Protein AF-A0A2M7UWY7-F1 (afdb_monomer_lite)

Organism: NCBI:txid1974680

Radius of gyration: 18.14 Å; chains: 1; bounding box: 38×46×54 Å

Sequence (153 aa):
METKGEKEMEPKACEKCGRVLMDGQGVAFCPHCGGLLVAMELCLDPYIRDFVKSLWKWGIRTKMSCEGHLNHGAPYPWVDVPRGQAVRLAQLVARQNRPMLTREIENHNTWVIRPEGSWLRLIPEDRNRPLAKLQEDAVEFGKFLLELPDNWL

Secondary structure (DSSP, 8-state):
-------PPPPPBPTTT-PBPEESSS-EE-TTT----STTGGGS-HHHHHHHHHHHHTT---SEEES--GGGS-SS-EEEEEGGGHHHHHHHHHHHTSPPSSTT------EEEEEETTEEEEEES-TTS-HHHHHHHHHHHHHHHHHS-TT--

Foldseek 3Di:
DDDDDDPDDDFDADPVPRHTFDDDPNAGDDPPPRPRPDPVLVPDDPLQNLLQVLCVLLVWDWDDWDLQPVVVPGNHTKTWTAPVCVVVVCVLLCVLCPPPPPPPDDPQLRWDWDDDPRTIMIGGPPRVDHSVVRSVSSNVSSVVSVPPDSPPD

Structure (mmCIF, N/CA/C/O backbone):
data_AF-A0A2M7UWY7-F1
#
_entry.id   AF-A0A2M7UWY7-F1
#
loop_
_atom_site.group_PDB
_atom_site.id
_atom_site.type_symbol
_atom_site.label_atom_id
_atom_site.label_alt_id
_atom_site.label_comp_id
_atom_site.label_asym_id
_atom_site.label_entity_id
_atom_site.label_seq_id
_atom_site.pdbx_PDB_ins_code
_atom_site.Cartn_x
_atom_site.Cartn_y
_atom_site.Cartn_z
_atom_site.occupancy
_atom_site.B_iso_or_equiv
_atom_site.auth_seq_id
_atom_site.auth_comp_id
_atom_site.auth_asym_id
_atom_site.auth_atom_id
_atom_site.pdbx_PDB_model_num
ATOM 1 N N . MET A 1 1 ? 25.597 -29.685 25.462 1.00 40.03 1 MET A N 1
ATOM 2 C CA . MET A 1 1 ? 24.254 -29.090 25.305 1.00 40.03 1 MET A CA 1
ATOM 3 C C . MET A 1 1 ? 24.207 -27.882 26.219 1.00 40.03 1 MET A C 1
ATOM 5 O O . MET A 1 1 ? 24.033 -28.054 27.414 1.00 40.03 1 MET A O 1
ATOM 9 N N . GLU A 1 2 ? 24.470 -26.692 25.686 1.00 36.41 2 GLU A N 1
ATOM 10 C CA . GLU A 1 2 ? 24.363 -25.436 26.436 1.00 36.41 2 GLU A CA 1
ATOM 11 C C . GLU A 1 2 ? 23.110 -24.708 25.951 1.00 36.41 2 GLU A C 1
ATOM 13 O O . GLU A 1 2 ? 23.014 -24.308 24.789 1.00 36.41 2 GLU A O 1
ATOM 18 N N . THR A 1 3 ? 22.121 -24.587 26.830 1.00 42.50 3 THR A N 1
ATOM 19 C CA . THR A 1 3 ? 20.944 -23.744 26.631 1.00 42.50 3 THR A CA 1
ATOM 20 C C . THR A 1 3 ? 21.379 -22.288 26.753 1.00 42.50 3 THR A C 1
ATOM 22 O O . THR A 1 3 ? 21.706 -21.823 27.846 1.00 42.50 3 THR A O 1
ATOM 25 N N . LYS A 1 4 ? 21.420 -21.565 25.629 1.00 42.25 4 LYS A N 1
ATOM 26 C CA . LYS A 1 4 ? 21.590 -20.107 25.631 1.00 42.25 4 LYS A CA 1
ATOM 27 C C . LYS A 1 4 ? 20.404 -19.486 26.367 1.00 42.25 4 LYS A C 1
ATOM 29 O O . LYS A 1 4 ? 19.270 -19.646 25.930 1.00 42.25 4 LYS A O 1
ATOM 34 N N . GLY A 1 5 ? 20.694 -18.816 27.480 1.00 39.34 5 GLY A N 1
ATOM 35 C CA . GLY A 1 5 ? 19.712 -18.096 28.280 1.00 39.34 5 GLY A CA 1
ATOM 36 C C . GLY A 1 5 ? 18.997 -17.027 27.461 1.00 39.34 5 GLY A C 1
ATOM 37 O O . GLY A 1 5 ? 19.630 -16.214 26.781 1.00 39.34 5 GLY A O 1
ATOM 38 N N . GLU A 1 6 ? 17.673 -17.048 27.531 1.00 39.06 6 GLU A N 1
ATOM 39 C CA . GLU A 1 6 ? 16.810 -15.976 27.058 1.00 39.06 6 GLU A CA 1
ATOM 40 C C . GLU A 1 6 ? 17.066 -14.761 27.957 1.00 39.06 6 GLU A C 1
ATOM 42 O O . GLU A 1 6 ? 16.827 -14.798 29.162 1.00 39.06 6 GLU A O 1
ATOM 47 N N . LYS A 1 7 ? 17.637 -13.690 27.396 1.00 43.50 7 LYS A N 1
ATOM 48 C CA . LYS A 1 7 ? 17.714 -12.409 28.102 1.00 43.50 7 LYS A CA 1
ATOM 49 C C . LYS A 1 7 ? 16.296 -11.861 28.215 1.00 43.50 7 LYS A C 1
ATOM 51 O O . LYS A 1 7 ? 15.726 -11.452 27.205 1.00 43.50 7 LYS A O 1
ATOM 56 N N . GLU A 1 8 ? 15.757 -11.842 29.429 1.00 43.16 8 GLU A N 1
ATOM 57 C CA . GLU A 1 8 ? 14.566 -11.060 29.754 1.00 43.16 8 GLU A CA 1
ATOM 58 C C . GLU A 1 8 ? 14.825 -9.592 29.384 1.00 43.16 8 GLU A C 1
ATOM 60 O O . GLU A 1 8 ? 15.844 -9.001 29.749 1.00 43.16 8 GLU A O 1
ATOM 65 N N . MET A 1 9 ? 13.939 -9.031 28.564 1.00 45.94 9 MET A N 1
ATOM 66 C CA . MET A 1 9 ? 14.033 -7.660 28.073 1.00 45.94 9 MET A 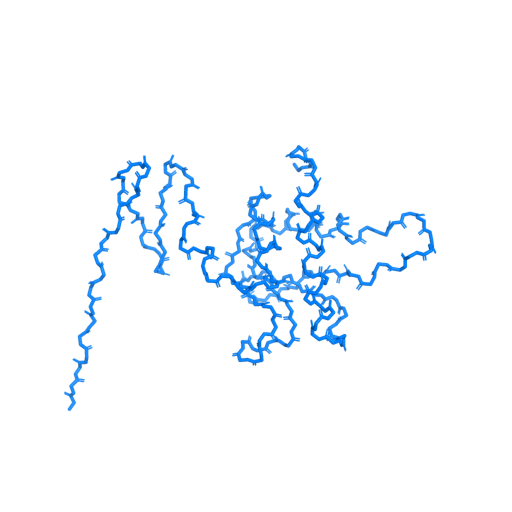CA 1
ATOM 67 C C . MET A 1 9 ? 13.320 -6.748 29.077 1.00 45.94 9 MET A C 1
ATOM 69 O O . MET A 1 9 ? 12.150 -6.970 29.379 1.00 45.94 9 MET A O 1
ATOM 73 N N . GLU A 1 10 ? 14.016 -5.748 29.620 1.00 51.62 10 GLU A N 1
ATOM 74 C CA . GLU A 1 10 ? 13.426 -4.823 30.595 1.00 51.62 10 GLU A CA 1
ATOM 75 C C . GLU A 1 10 ? 12.293 -3.979 29.973 1.00 51.62 10 GLU A C 1
ATOM 77 O O . GLU A 1 10 ? 12.443 -3.475 28.850 1.00 51.62 10 GLU A O 1
ATOM 82 N N . PRO A 1 11 ? 11.170 -3.772 30.690 1.00 54.75 11 PRO A N 1
ATOM 83 C CA . PRO A 1 11 ? 10.027 -3.032 30.171 1.00 54.75 11 PRO A CA 1
ATOM 84 C C . PRO A 1 11 ? 10.367 -1.548 29.982 1.00 54.75 11 PRO A C 1
ATOM 86 O O . PRO A 1 11 ? 10.782 -0.854 30.911 1.00 54.75 11 PRO A O 1
ATOM 89 N 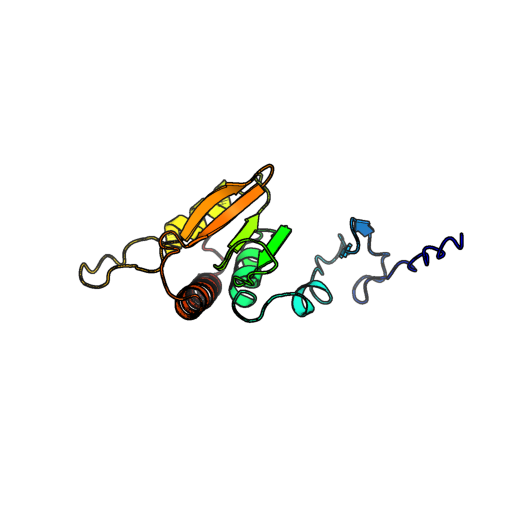N . LYS A 1 12 ? 10.150 -1.030 28.768 1.00 60.62 12 LYS A N 1
ATOM 90 C CA . LYS A 1 12 ? 10.393 0.383 28.435 1.00 60.62 12 LYS A CA 1
ATOM 91 C C . LYS A 1 12 ? 9.197 1.259 28.816 1.00 60.62 12 LYS A C 1
ATOM 93 O O . LYS A 1 12 ? 8.044 0.900 28.580 1.00 60.62 12 LYS A O 1
ATOM 98 N N . ALA A 1 13 ? 9.465 2.439 29.371 1.00 58.75 13 ALA A N 1
ATOM 99 C CA . ALA A 1 13 ? 8.451 3.458 29.639 1.00 58.75 13 ALA A CA 1
ATOM 100 C C . ALA A 1 13 ? 8.329 4.439 28.464 1.00 58.75 13 ALA A C 1
ATOM 102 O O . ALA A 1 13 ? 9.292 4.719 27.754 1.00 58.75 13 ALA A O 1
ATOM 103 N N . CYS A 1 14 ? 7.135 4.982 28.251 1.00 51.81 14 CYS A N 1
ATOM 104 C CA . CYS A 1 14 ? 6.916 6.030 27.266 1.00 51.81 14 CYS A CA 1
ATOM 105 C C . CYS A 1 14 ? 7.531 7.355 27.727 1.00 51.81 14 CYS A C 1
ATOM 107 O O . CYS A 1 14 ? 7.130 7.888 28.758 1.00 51.81 14 CYS A O 1
ATOM 109 N N . GLU A 1 15 ? 8.398 7.953 26.914 1.00 56.56 15 GLU A N 1
ATOM 110 C CA . GLU A 1 15 ? 9.053 9.235 27.223 1.00 56.56 15 GLU A CA 1
ATOM 111 C C . GLU A 1 15 ? 8.070 10.409 27.372 1.00 56.56 15 GLU A C 1
ATOM 113 O O . GLU A 1 15 ? 8.341 11.366 28.089 1.00 56.56 15 GLU A O 1
ATOM 118 N N . LYS A 1 16 ? 6.897 10.330 26.729 1.00 52.25 16 LYS A N 1
ATOM 119 C CA . LYS A 1 16 ? 5.871 11.385 26.776 1.00 52.25 16 LYS A CA 1
ATOM 120 C C . LYS A 1 16 ? 4.919 11.251 27.963 1.00 52.25 16 LYS A C 1
ATOM 122 O O . LYS A 1 16 ? 4.464 12.255 28.498 1.00 52.25 16 LYS A O 1
ATOM 127 N N . CYS A 1 17 ? 4.542 10.018 28.311 1.00 56.34 17 CYS A N 1
ATOM 128 C CA . CYS A 1 17 ? 3.465 9.737 29.269 1.00 56.34 17 CYS A CA 1
ATOM 129 C C . CYS A 1 17 ? 3.967 9.083 30.573 1.00 56.34 17 CYS A C 1
ATOM 131 O O . CYS A 1 17 ? 3.180 8.912 31.500 1.00 56.34 17 CYS A O 1
ATOM 133 N N . GLY A 1 18 ? 5.235 8.665 30.639 1.00 53.31 18 GLY A N 1
ATOM 134 C CA . GLY A 1 18 ? 5.850 7.969 31.776 1.00 53.31 18 GLY A CA 1
ATOM 135 C C . GLY A 1 18 ? 5.309 6.560 32.054 1.00 53.31 18 GLY A C 1
ATOM 136 O O . GLY A 1 18 ? 5.819 5.872 32.932 1.00 53.31 18 GLY A O 1
ATOM 137 N N . ARG A 1 19 ? 4.275 6.104 31.333 1.00 55.97 19 ARG A N 1
ATOM 138 C CA . ARG A 1 19 ? 3.658 4.788 31.552 1.00 55.97 19 ARG A CA 1
ATOM 139 C C . ARG A 1 19 ? 4.451 3.674 30.883 1.00 55.97 19 ARG A C 1
ATOM 141 O O . ARG A 1 19 ? 5.012 3.866 29.804 1.00 55.97 19 ARG A O 1
ATOM 148 N N . VAL A 1 20 ? 4.414 2.504 31.514 1.00 52.78 20 VAL A N 1
ATOM 149 C CA . VAL A 1 20 ? 4.969 1.255 30.988 1.00 52.78 20 VAL A CA 1
ATOM 150 C C . VAL A 1 20 ? 4.294 0.925 29.660 1.00 52.78 20 VAL A C 1
ATOM 152 O O . VAL A 1 20 ? 3.065 0.938 29.552 1.00 52.78 20 VAL A O 1
ATOM 155 N N . LEU A 1 21 ? 5.108 0.687 28.639 1.00 55.09 21 LEU A N 1
ATOM 156 C CA . LEU A 1 21 ? 4.641 0.281 27.328 1.00 55.09 21 LEU A CA 1
ATOM 157 C C . LEU A 1 21 ? 4.216 -1.192 27.387 1.00 55.09 21 LEU A C 1
ATOM 159 O O . LEU A 1 21 ? 4.898 -2.009 27.997 1.00 55.09 21 LEU A O 1
ATOM 163 N N . MET A 1 22 ? 3.078 -1.535 26.781 1.00 50.12 22 MET A N 1
ATOM 164 C CA . MET A 1 22 ? 2.648 -2.936 26.737 1.00 50.12 22 MET A CA 1
ATOM 165 C C . MET A 1 22 ? 3.420 -3.689 25.660 1.00 50.12 22 MET A C 1
ATOM 167 O O . MET A 1 22 ? 3.353 -3.281 24.501 1.00 50.12 22 MET A O 1
ATOM 171 N N . ASP A 1 23 ? 4.086 -4.777 26.051 1.00 46.09 23 ASP A N 1
ATOM 172 C CA . ASP A 1 23 ? 4.764 -5.702 25.146 1.00 46.09 23 ASP A CA 1
ATOM 173 C C . ASP A 1 23 ? 3.770 -6.681 24.523 1.00 46.09 23 ASP A C 1
ATOM 175 O O . ASP A 1 23 ? 3.201 -7.548 25.185 1.00 46.09 23 ASP A O 1
ATOM 179 N N . GLY A 1 24 ? 3.582 -6.574 23.211 1.00 42.94 24 GLY A N 1
ATOM 180 C CA . GLY A 1 24 ? 2.910 -7.601 22.423 1.00 42.94 24 GLY A CA 1
ATOM 181 C C . GLY A 1 24 ? 3.747 -7.937 21.203 1.00 42.94 24 GLY A C 1
ATOM 182 O O . GLY A 1 24 ? 3.682 -7.205 20.234 1.00 42.94 24 GLY A O 1
ATOM 183 N N . GLN A 1 25 ? 4.510 -9.035 21.213 1.00 42.00 25 GLN A N 1
ATOM 184 C CA . GLN A 1 25 ? 5.402 -9.415 20.098 1.00 42.00 25 GLN A CA 1
ATOM 185 C C . GLN A 1 25 ? 6.542 -8.401 19.843 1.00 42.00 25 GLN A C 1
ATOM 187 O O . GLN A 1 25 ? 6.786 -8.014 18.703 1.00 42.00 25 GLN A O 1
ATOM 192 N N . GLY A 1 26 ? 7.235 -7.953 20.898 1.00 41.16 26 GLY A N 1
ATOM 193 C CA . GLY A 1 26 ? 8.415 -7.080 20.770 1.00 41.16 26 GLY A CA 1
ATOM 194 C C . GLY A 1 26 ? 8.111 -5.624 20.397 1.00 41.16 26 GLY A C 1
ATOM 195 O O . GLY A 1 26 ? 8.991 -4.923 19.901 1.00 41.16 26 GLY A O 1
ATOM 196 N N . VAL A 1 27 ? 6.875 -5.165 20.612 1.00 48.50 27 VAL A N 1
ATOM 197 C CA . VAL A 1 27 ? 6.475 -3.768 20.406 1.00 48.50 27 VAL A CA 1
ATOM 198 C C . VAL A 1 27 ? 5.909 -3.163 21.672 1.00 48.50 27 VAL A C 1
ATOM 200 O O . VAL A 1 27 ? 5.156 -3.810 22.388 1.00 48.50 27 VAL A O 1
ATOM 203 N N . ALA A 1 28 ? 6.237 -1.892 21.874 1.00 47.59 28 ALA A N 1
ATOM 204 C CA . ALA A 1 28 ? 5.976 -1.143 23.082 1.00 47.59 28 ALA A CA 1
ATOM 205 C C . ALA A 1 28 ? 5.026 0.034 22.743 1.00 47.59 28 ALA A C 1
ATOM 207 O O . ALA A 1 28 ? 5.396 0.944 21.999 1.00 47.59 28 ALA A O 1
ATOM 208 N N . PHE A 1 29 ? 3.781 0.008 23.243 1.00 54.62 29 PHE A N 1
ATOM 209 C CA . PHE A 1 29 ? 2.715 0.984 22.931 1.00 54.62 29 PHE A CA 1
ATOM 210 C C . PHE A 1 29 ? 2.238 1.760 24.179 1.00 54.62 29 PHE A C 1
ATOM 212 O O . PHE A 1 29 ? 1.928 1.129 25.190 1.00 54.62 29 PHE A O 1
ATOM 219 N N . CYS A 1 30 ? 2.122 3.106 24.120 1.00 45.25 30 CYS A N 1
ATOM 220 C CA . CYS A 1 30 ? 1.415 3.897 25.156 1.00 45.25 30 CYS A CA 1
ATOM 221 C C . CYS A 1 30 ? -0.039 4.152 24.703 1.00 45.25 30 CYS A C 1
ATOM 223 O O . CYS A 1 30 ? -0.270 5.057 23.892 1.00 45.25 30 CYS A O 1
ATOM 225 N N . PRO A 1 31 ? -1.039 3.431 25.256 1.00 49.75 31 PRO A N 1
ATOM 226 C CA . PRO A 1 31 ? -2.459 3.602 24.916 1.00 49.75 31 PRO A CA 1
ATOM 227 C C . PRO A 1 31 ? -3.021 4.973 25.298 1.00 49.75 31 PRO A C 1
ATOM 229 O O . PRO A 1 31 ? -4.097 5.346 24.851 1.00 49.75 31 PRO A O 1
ATOM 232 N N . HIS A 1 32 ? -2.291 5.724 26.122 1.00 43.69 32 HIS A N 1
ATOM 233 C CA . HIS A 1 32 ? -2.728 7.007 26.653 1.00 43.69 32 HIS A CA 1
ATOM 234 C C . HIS A 1 32 ? -2.357 8.199 25.760 1.00 43.69 32 HIS A C 1
ATOM 236 O O . HIS A 1 32 ? -3.086 9.181 25.722 1.00 43.69 32 HIS A O 1
ATOM 242 N N . CYS A 1 33 ? -1.229 8.147 25.044 1.00 46.19 33 CYS A N 1
ATOM 243 C CA . CYS A 1 33 ? -0.758 9.284 24.245 1.00 46.19 33 CYS A CA 1
ATOM 244 C C . CYS A 1 33 ? -0.665 9.004 22.741 1.00 46.19 33 CYS A C 1
ATOM 246 O O . CYS A 1 33 ? -0.160 9.854 22.011 1.00 46.19 33 CYS A O 1
ATOM 248 N N . GLY A 1 34 ? -1.125 7.832 22.282 1.00 53.44 34 GLY A N 1
ATOM 249 C CA . GLY A 1 34 ? -1.170 7.468 20.858 1.00 53.44 34 GLY A CA 1
ATOM 250 C C . GLY A 1 34 ? 0.202 7.391 20.177 1.00 53.44 34 GLY A C 1
ATOM 251 O O . GLY A 1 34 ? 0.278 7.315 18.955 1.00 53.44 34 GLY A O 1
ATOM 252 N N . GLY A 1 35 ? 1.291 7.433 20.950 1.00 47.41 35 GLY A N 1
ATOM 253 C CA . GLY A 1 35 ? 2.659 7.465 20.444 1.00 47.41 35 GLY A CA 1
ATOM 254 C C . GLY A 1 35 ? 3.114 6.082 20.000 1.00 47.41 35 GLY A C 1
ATOM 255 O O . GLY A 1 35 ? 3.602 5.304 20.815 1.00 47.41 35 GLY A O 1
ATOM 256 N N . LEU A 1 36 ? 2.953 5.800 18.711 1.00 46.34 36 LEU A N 1
ATOM 257 C CA . LEU A 1 36 ? 3.439 4.607 18.022 1.00 46.34 36 LEU A CA 1
ATOM 258 C C . LEU A 1 36 ? 4.490 5.029 16.980 1.00 46.34 36 LEU A C 1
ATOM 260 O O . LEU A 1 36 ? 4.223 4.890 15.796 1.00 46.34 36 LEU A O 1
ATOM 264 N N . LEU A 1 37 ? 5.612 5.659 17.359 1.00 45.62 37 LEU A N 1
ATOM 265 C CA . LEU A 1 37 ? 6.402 6.371 16.331 1.00 45.62 37 LEU A CA 1
ATOM 266 C C . LEU A 1 37 ? 7.921 6.193 16.298 1.00 45.62 37 LEU A C 1
ATOM 268 O O . LEU A 1 37 ? 8.485 6.481 15.256 1.00 45.62 37 LEU A O 1
ATOM 272 N N . VAL A 1 38 ? 8.617 5.675 17.315 1.00 45.19 38 VAL A N 1
ATOM 273 C CA . VAL A 1 38 ? 10.101 5.701 17.236 1.00 45.19 38 VAL A CA 1
ATOM 274 C C . VAL A 1 38 ? 10.712 4.381 16.752 1.00 45.19 38 VAL A C 1
ATOM 276 O O . VAL A 1 38 ? 11.606 4.390 15.914 1.00 45.19 38 VAL A O 1
ATOM 279 N N . ALA A 1 39 ? 10.209 3.225 17.198 1.00 40.75 39 ALA A N 1
ATOM 280 C CA . ALA A 1 39 ? 10.809 1.938 16.820 1.00 40.75 39 ALA A CA 1
ATOM 281 C C . ALA A 1 39 ? 10.369 1.433 15.433 1.00 40.75 39 ALA A C 1
ATOM 283 O O . ALA A 1 39 ? 11.147 0.781 14.744 1.00 40.75 39 ALA A O 1
ATOM 284 N N . MET A 1 40 ? 9.137 1.735 15.003 1.00 47.59 40 MET A N 1
ATOM 285 C CA . MET A 1 40 ? 8.617 1.228 13.727 1.00 47.59 40 MET A CA 1
ATOM 286 C C . MET A 1 40 ? 9.179 1.975 12.514 1.00 47.59 40 MET A C 1
ATOM 288 O O . MET A 1 40 ? 9.360 1.360 11.470 1.00 47.59 40 MET A O 1
ATOM 292 N N . GLU A 1 41 ? 9.492 3.269 12.634 1.00 50.22 41 GLU A N 1
ATOM 293 C CA . GLU A 1 41 ? 10.005 4.048 11.500 1.00 50.22 41 GLU A CA 1
ATOM 294 C C . GLU A 1 41 ? 11.384 3.581 11.017 1.00 50.22 41 GLU A C 1
ATOM 296 O O . GLU A 1 41 ? 11.676 3.674 9.825 1.00 50.22 41 GLU A O 1
ATOM 301 N N . LEU A 1 42 ? 12.209 3.049 11.925 1.00 51.06 42 LEU A N 1
ATOM 302 C CA . LEU A 1 42 ? 13.565 2.587 11.623 1.00 51.06 42 LEU A CA 1
ATOM 303 C C . LEU A 1 42 ? 13.599 1.240 10.888 1.00 51.06 42 LEU A C 1
ATOM 305 O O . LEU A 1 42 ? 14.584 0.952 10.216 1.00 51.06 42 LEU A O 1
ATOM 309 N N . CYS A 1 43 ? 12.532 0.440 10.972 1.00 66.25 43 CYS A N 1
ATOM 310 C CA . CYS A 1 43 ? 12.463 -0.887 10.350 1.00 66.25 43 CYS A CA 1
ATOM 311 C C . CYS A 1 43 ? 11.690 -0.905 9.021 1.00 66.25 43 CYS A C 1
ATOM 313 O O . CYS A 1 43 ? 11.466 -1.981 8.471 1.00 66.25 43 CYS A O 1
ATOM 315 N N . LEU A 1 44 ? 11.246 0.252 8.514 1.00 79.56 44 LEU A N 1
ATOM 316 C CA . LEU A 1 44 ? 10.567 0.329 7.221 1.00 79.56 44 LEU A CA 1
ATOM 317 C C . LEU A 1 44 ? 11.568 0.482 6.074 1.00 79.56 44 LEU A C 1
ATOM 319 O O . LEU A 1 44 ? 12.330 1.461 6.021 1.00 79.56 44 LEU A O 1
ATOM 323 N N . ASP A 1 45 ? 11.462 -0.457 5.135 1.00 83.94 45 ASP A N 1
ATOM 324 C CA . ASP A 1 45 ? 12.092 -0.446 3.817 1.00 83.94 45 ASP A CA 1
ATOM 325 C C . ASP A 1 45 ? 11.905 0.934 3.136 1.00 83.94 45 ASP A C 1
ATOM 327 O O . ASP A 1 45 ? 10.776 1.450 3.106 1.00 83.94 45 ASP A O 1
ATOM 331 N N . PRO A 1 46 ? 12.977 1.581 2.631 1.00 85.31 46 PRO A N 1
ATOM 332 C CA . PRO A 1 46 ? 12.922 2.960 2.143 1.00 85.31 46 PRO A CA 1
ATOM 333 C C . PRO A 1 46 ? 11.844 3.218 1.087 1.00 85.31 46 PRO A C 1
ATOM 335 O O . PRO A 1 46 ? 11.150 4.231 1.181 1.00 85.31 46 PRO A O 1
ATOM 338 N N . TYR A 1 47 ? 11.656 2.307 0.127 1.00 89.31 47 TYR A N 1
ATOM 339 C CA . TYR A 1 47 ? 10.743 2.513 -1.001 1.00 89.31 47 TYR A CA 1
ATOM 340 C C . TYR A 1 47 ? 9.271 2.232 -0.678 1.00 89.31 47 TYR A C 1
ATOM 342 O O . TYR A 1 47 ? 8.398 2.541 -1.485 1.00 89.31 47 TYR A O 1
ATOM 350 N N . ILE A 1 48 ? 8.962 1.689 0.503 1.00 91.00 48 ILE A N 1
ATOM 351 C CA . ILE A 1 48 ? 7.576 1.491 0.959 1.00 91.00 48 ILE A CA 1
ATOM 352 C C . ILE A 1 48 ? 7.230 2.304 2.211 1.00 91.00 48 ILE A C 1
ATOM 354 O O . ILE A 1 48 ? 6.080 2.329 2.650 1.00 91.00 48 ILE A O 1
ATOM 358 N N . ARG A 1 49 ? 8.211 3.001 2.792 1.00 89.44 49 ARG A N 1
ATOM 359 C CA . ARG A 1 49 ? 8.067 3.734 4.052 1.00 89.44 49 ARG A CA 1
ATOM 360 C C . ARG A 1 49 ? 6.944 4.761 4.015 1.00 89.44 49 ARG A C 1
ATOM 362 O O . ARG A 1 49 ? 6.058 4.713 4.867 1.00 89.44 49 ARG A O 1
ATOM 369 N N . ASP A 1 50 ? 6.973 5.674 3.049 1.00 89.62 50 ASP A N 1
ATOM 370 C CA . ASP A 1 50 ? 5.977 6.747 2.960 1.00 89.62 50 ASP A CA 1
ATOM 371 C C . ASP A 1 50 ? 4.591 6.189 2.655 1.00 89.62 50 ASP A C 1
ATOM 373 O O . ASP A 1 50 ? 3.596 6.662 3.201 1.00 89.62 50 ASP A O 1
ATOM 377 N N . PHE A 1 51 ? 4.528 5.109 1.876 1.00 93.75 51 PHE A N 1
ATOM 378 C CA . PHE A 1 51 ? 3.285 4.398 1.639 1.00 93.75 51 PHE A CA 1
ATOM 379 C C . PHE A 1 51 ? 2.690 3.850 2.939 1.00 93.75 51 PHE A C 1
ATOM 381 O O . PHE A 1 51 ? 1.544 4.150 3.272 1.00 93.75 51 PHE A O 1
ATOM 388 N N . VAL A 1 52 ? 3.480 3.140 3.741 1.00 94.19 52 VAL A N 1
ATOM 389 C CA . VAL A 1 52 ? 3.030 2.614 5.036 1.00 94.19 52 VAL A CA 1
ATOM 390 C C . VAL A 1 52 ? 2.635 3.741 5.998 1.00 94.19 52 VAL A C 1
ATOM 392 O O . VAL A 1 52 ? 1.560 3.679 6.597 1.00 94.19 52 VAL A O 1
ATOM 395 N N . LYS A 1 53 ? 3.441 4.805 6.108 1.00 90.06 53 LYS A N 1
ATOM 396 C CA . LYS A 1 53 ? 3.123 5.970 6.953 1.00 90.06 53 LYS A CA 1
ATOM 397 C C . LYS A 1 53 ? 1.829 6.659 6.518 1.00 90.06 53 LYS A C 1
ATOM 399 O O . LYS A 1 53 ? 1.029 7.060 7.362 1.00 90.06 53 LYS A O 1
ATOM 404 N N . SER A 1 54 ? 1.594 6.767 5.213 1.00 93.25 54 SER A N 1
ATOM 405 C CA . SER A 1 54 ? 0.371 7.365 4.683 1.00 93.25 54 SER A CA 1
ATOM 406 C C . SER A 1 54 ? -0.870 6.541 5.050 1.00 93.25 54 SER A C 1
ATOM 408 O O . SER A 1 54 ? -1.878 7.108 5.457 1.00 93.25 54 SER A O 1
ATOM 410 N N . LEU A 1 55 ? -0.793 5.205 5.043 1.00 94.50 55 LEU A N 1
ATOM 411 C CA . LEU A 1 55 ? -1.880 4.349 5.533 1.00 94.50 55 LEU A CA 1
ATOM 412 C C . LEU A 1 55 ? -2.147 4.588 7.028 1.00 94.50 55 LEU A C 1
ATOM 414 O O . LEU A 1 55 ? -3.305 4.659 7.449 1.00 94.50 55 LEU A O 1
ATOM 418 N N . TRP A 1 56 ? -1.092 4.785 7.824 1.00 93.75 56 TRP A N 1
ATOM 419 C CA . TRP A 1 56 ? -1.222 5.100 9.248 1.00 93.75 56 TRP A CA 1
ATOM 420 C C . TRP A 1 56 ? -1.889 6.458 9.494 1.00 93.75 56 TRP A C 1
ATOM 422 O O . TRP A 1 56 ? -2.707 6.544 10.411 1.00 93.75 56 TRP A O 1
ATOM 432 N N . LYS A 1 57 ? -1.621 7.482 8.663 1.00 92.00 57 LYS A N 1
ATOM 433 C CA . LYS A 1 57 ? -2.332 8.783 8.694 1.00 92.00 57 LYS A CA 1
ATOM 434 C C . LYS A 1 57 ? -3.849 8.574 8.637 1.00 92.00 57 LYS A C 1
ATOM 436 O O . LYS A 1 57 ? -4.589 9.190 9.394 1.00 92.00 57 LYS A O 1
ATOM 441 N N . TRP A 1 58 ? -4.301 7.636 7.807 1.00 92.69 58 TRP A N 1
ATOM 442 C CA . TRP A 1 58 ? -5.716 7.288 7.643 1.00 92.69 58 TRP A CA 1
ATOM 443 C C . TRP A 1 58 ? -6.231 6.277 8.684 1.00 92.69 58 TRP A C 1
ATOM 445 O O . TRP A 1 58 ? -7.323 5.717 8.563 1.00 92.69 58 TRP A O 1
ATOM 455 N N . GLY A 1 59 ? -5.461 6.018 9.741 1.00 92.44 59 GLY A N 1
ATOM 456 C CA . GLY A 1 59 ? -5.823 5.091 10.809 1.00 92.44 59 GLY A CA 1
ATOM 457 C C . GLY A 1 59 ? -5.843 3.625 10.378 1.00 92.44 59 GLY A C 1
ATOM 458 O O . GLY A 1 59 ? -6.458 2.815 11.070 1.00 92.44 59 GLY A O 1
ATOM 459 N N . ILE A 1 60 ? -5.198 3.275 9.259 1.00 94.06 60 ILE A N 1
ATOM 460 C CA . ILE A 1 60 ? -5.007 1.886 8.844 1.00 94.06 60 ILE A CA 1
ATOM 461 C C . ILE A 1 60 ? -3.720 1.368 9.463 1.00 94.06 60 ILE A C 1
ATOM 463 O O . ILE A 1 60 ? -2.632 1.756 9.062 1.00 94.06 60 ILE A O 1
ATOM 467 N N . ARG A 1 61 ? -3.824 0.450 10.418 1.00 91.69 61 ARG A N 1
ATOM 468 C CA . ARG A 1 61 ? -2.666 -0.257 10.977 1.00 91.69 61 ARG A CA 1
ATOM 469 C C . ARG A 1 61 ? -2.149 -1.291 9.987 1.00 91.69 61 ARG A C 1
ATOM 471 O O . ARG A 1 61 ? -2.951 -2.024 9.410 1.00 91.69 61 ARG A O 1
ATOM 478 N N . THR A 1 62 ? -0.833 -1.404 9.857 1.00 91.06 62 THR A N 1
ATOM 479 C CA . THR A 1 62 ? -0.170 -2.435 9.047 1.00 91.06 62 THR A CA 1
ATOM 480 C C . THR A 1 62 ? 0.457 -3.489 9.959 1.00 91.06 62 THR A C 1
ATOM 482 O O . THR A 1 62 ? 0.835 -3.195 11.094 1.00 91.06 62 THR A O 1
ATOM 485 N N . LYS A 1 63 ? 0.511 -4.741 9.498 1.00 89.06 63 LYS A N 1
ATOM 486 C CA . LYS A 1 63 ? 1.119 -5.856 10.238 1.00 89.06 63 LYS A CA 1
ATOM 487 C C . LYS A 1 63 ? 2.547 -6.117 9.775 1.00 89.06 63 LYS A C 1
ATOM 489 O O . LYS A 1 63 ? 3.430 -6.294 10.607 1.00 89.06 63 LYS A O 1
ATOM 494 N N . MET A 1 64 ? 2.737 -6.159 8.461 1.00 87.69 64 MET A N 1
ATOM 495 C CA . MET A 1 64 ? 4.014 -6.365 7.785 1.00 87.69 64 MET A CA 1
ATOM 496 C C . MET A 1 64 ? 3.997 -5.598 6.464 1.00 87.69 64 MET A C 1
ATOM 498 O O . MET A 1 64 ? 2.931 -5.281 5.934 1.00 87.69 64 MET A O 1
ATOM 502 N N . SER A 1 65 ? 5.175 -5.311 5.939 1.00 91.06 65 SER A N 1
ATOM 503 C CA . SER A 1 65 ? 5.358 -4.705 4.626 1.00 91.06 65 SER A CA 1
ATOM 504 C C . SER A 1 65 ? 6.719 -5.098 4.080 1.00 91.06 65 SER A C 1
ATOM 506 O O . SER A 1 65 ? 7.635 -5.346 4.863 1.00 91.06 65 SER A O 1
ATOM 508 N N . CYS A 1 66 ? 6.868 -5.101 2.763 1.00 91.56 66 CYS A N 1
ATOM 509 C CA . CYS A 1 66 ? 8.167 -5.243 2.123 1.00 91.56 66 CYS A CA 1
ATOM 510 C C . CYS A 1 66 ? 8.183 -4.473 0.809 1.00 91.56 66 CYS A C 1
ATOM 512 O O . CYS A 1 66 ? 7.172 -4.445 0.115 1.00 91.56 66 CYS A O 1
ATOM 514 N N . GLU A 1 67 ? 9.326 -3.899 0.441 1.00 89.75 67 GLU A N 1
ATOM 515 C CA . GLU A 1 67 ? 9.511 -3.232 -0.855 1.00 89.75 67 GLU A CA 1
ATOM 516 C C . GLU A 1 67 ? 9.799 -4.186 -2.028 1.00 89.75 67 GLU A C 1
ATOM 518 O O . GLU A 1 67 ? 10.054 -3.711 -3.130 1.00 89.75 67 GLU A O 1
ATOM 523 N N . GLY A 1 68 ? 9.757 -5.507 -1.808 1.00 87.44 68 GLY A N 1
ATOM 524 C CA . GLY A 1 68 ? 9.977 -6.539 -2.832 1.00 87.44 68 GLY A CA 1
ATOM 525 C C . GLY A 1 68 ? 11.301 -7.302 -2.723 1.00 87.44 68 GLY A C 1
ATOM 526 O O . GLY A 1 68 ? 11.787 -7.842 -3.718 1.00 87.44 68 GLY A O 1
ATOM 527 N N . HIS A 1 69 ? 11.899 -7.360 -1.530 1.00 78.69 69 HIS A N 1
ATOM 528 C CA . HIS A 1 69 ? 13.088 -8.169 -1.288 1.00 78.69 69 HIS A CA 1
ATOM 529 C C . HIS A 1 69 ? 12.803 -9.669 -1.523 1.00 78.69 69 HIS A C 1
ATOM 531 O O . HIS A 1 69 ? 11.878 -10.248 -0.950 1.00 78.69 69 HIS A O 1
ATOM 537 N N . LEU A 1 70 ? 13.634 -10.327 -2.343 1.00 64.06 70 LEU A N 1
ATOM 538 C CA . LEU A 1 70 ? 13.457 -11.735 -2.748 1.00 64.06 70 LEU A CA 1
ATOM 539 C C . LEU A 1 70 ? 13.518 -12.735 -1.579 1.00 64.06 70 LEU A C 1
ATOM 541 O O . LEU A 1 70 ? 13.016 -13.850 -1.687 1.00 64.06 70 LEU A O 1
ATOM 545 N N . ASN A 1 71 ? 14.109 -12.340 -0.453 1.00 61.94 71 ASN A N 1
ATOM 546 C CA . ASN A 1 71 ? 14.183 -13.132 0.777 1.00 61.94 71 ASN A CA 1
ATOM 547 C C . ASN A 1 71 ? 12.870 -13.133 1.588 1.00 61.94 71 ASN A C 1
ATOM 549 O O . ASN A 1 71 ? 12.732 -13.949 2.495 1.00 61.94 71 ASN A O 1
ATOM 553 N N . HIS A 1 72 ? 11.902 -12.269 1.260 1.00 57.72 72 HIS A N 1
ATOM 554 C CA . HIS A 1 72 ? 10.590 -12.182 1.917 1.00 57.72 72 HIS A CA 1
ATOM 555 C C . HIS A 1 72 ? 9.440 -12.693 1.025 1.00 57.72 72 HIS A C 1
ATOM 557 O O . HIS A 1 72 ? 8.266 -12.441 1.296 1.00 57.72 72 HIS A O 1
ATOM 563 N N . GLY A 1 73 ? 9.772 -13.445 -0.030 1.00 62.22 73 GLY A N 1
ATOM 564 C CA . GLY A 1 73 ? 8.847 -14.300 -0.783 1.00 62.22 73 GLY A CA 1
ATOM 565 C C . GLY A 1 73 ? 8.175 -13.667 -2.004 1.00 62.22 73 GLY A C 1
ATOM 566 O O . GLY A 1 73 ? 7.881 -14.390 -2.953 1.00 62.22 73 GLY A O 1
ATOM 567 N N . ALA A 1 74 ? 7.969 -12.348 -2.032 1.00 77.12 74 ALA A N 1
ATOM 568 C CA . ALA A 1 74 ? 7.333 -11.661 -3.159 1.00 77.12 74 ALA A CA 1
ATOM 569 C C . ALA A 1 74 ? 8.283 -10.630 -3.801 1.00 77.12 74 ALA A C 1
ATOM 571 O O . ALA A 1 74 ? 8.725 -9.718 -3.102 1.00 77.12 74 ALA A O 1
ATOM 572 N N . PRO A 1 75 ? 8.568 -10.717 -5.118 1.00 89.06 75 PRO A N 1
ATOM 573 C CA . PRO A 1 75 ? 9.473 -9.806 -5.831 1.00 89.06 75 PRO A CA 1
ATOM 574 C C . PRO A 1 75 ? 8.814 -8.456 -6.180 1.00 89.06 75 PRO A C 1
ATOM 576 O O . PRO A 1 75 ? 9.050 -7.900 -7.249 1.00 89.06 75 PRO A O 1
ATOM 579 N N . TYR A 1 76 ? 7.927 -7.956 -5.322 1.00 92.25 76 TYR A N 1
ATOM 580 C CA . TYR A 1 76 ? 7.171 -6.721 -5.525 1.00 92.25 76 TYR A CA 1
ATOM 581 C C . TYR A 1 76 ? 6.766 -6.108 -4.179 1.00 92.25 76 TYR A C 1
ATOM 583 O O . TYR A 1 76 ? 6.653 -6.844 -3.196 1.00 92.25 76 TYR A O 1
ATOM 591 N N . PRO A 1 77 ? 6.508 -4.790 -4.111 1.00 94.62 77 PRO A N 1
ATOM 592 C CA . PRO A 1 77 ? 6.049 -4.143 -2.892 1.00 94.62 77 PRO A CA 1
ATOM 593 C C . PRO A 1 77 ? 4.702 -4.688 -2.411 1.00 94.62 77 PRO A C 1
ATOM 595 O O . PRO A 1 77 ? 3.784 -4.910 -3.205 1.00 94.62 77 PRO A O 1
ATOM 598 N N . TRP A 1 78 ? 4.556 -4.876 -1.103 1.00 94.75 78 TRP A N 1
ATOM 599 C CA . TRP A 1 78 ? 3.296 -5.301 -0.498 1.00 94.75 78 TRP A CA 1
ATOM 600 C C . TRP A 1 78 ? 3.141 -4.806 0.938 1.00 94.75 78 TRP A C 1
ATOM 602 O O . TRP A 1 78 ? 4.122 -4.569 1.645 1.00 94.75 78 TRP A O 1
ATOM 612 N N . VAL A 1 79 ? 1.888 -4.678 1.383 1.00 95.25 79 VAL A N 1
ATOM 613 C CA . VAL A 1 79 ? 1.535 -4.302 2.759 1.00 95.25 79 VAL A CA 1
ATOM 614 C C . VAL A 1 79 ? 0.407 -5.189 3.275 1.00 95.25 79 VAL A C 1
ATOM 616 O O . VAL A 1 79 ? -0.656 -5.263 2.663 1.00 95.25 79 VAL A O 1
ATOM 619 N N . ASP A 1 80 ? 0.615 -5.823 4.427 1.00 95.00 80 ASP A N 1
ATOM 620 C CA . ASP A 1 80 ? -0.400 -6.621 5.114 1.00 95.00 80 ASP A CA 1
ATOM 621 C C . ASP A 1 80 ? -1.185 -5.774 6.118 1.00 95.00 80 ASP A C 1
ATOM 623 O O . ASP A 1 80 ? -0.624 -5.064 6.958 1.00 95.00 80 ASP A O 1
ATOM 627 N N . VAL A 1 81 ? -2.508 -5.892 6.063 1.00 95.19 81 VAL A N 1
ATOM 628 C CA . VAL A 1 81 ? -3.476 -5.116 6.837 1.00 95.19 81 VAL A CA 1
ATOM 629 C C . VAL A 1 81 ? -4.481 -6.063 7.519 1.00 95.19 81 VAL A C 1
ATOM 631 O O . VAL A 1 81 ? -5.009 -6.978 6.885 1.00 95.19 81 VAL A O 1
ATOM 634 N N . PRO A 1 82 ? -4.803 -5.867 8.813 1.00 95.44 82 PRO A N 1
ATOM 635 C CA . PRO A 1 82 ? -5.902 -6.553 9.493 1.00 95.44 82 PRO A CA 1
ATOM 636 C C . PRO A 1 82 ? -7.235 -6.483 8.734 1.00 95.44 82 PRO A C 1
ATOM 638 O O . PRO A 1 82 ? -7.691 -5.398 8.370 1.00 95.44 82 PRO A O 1
ATOM 641 N N . ARG A 1 83 ? -7.919 -7.629 8.593 1.00 94.44 83 ARG A N 1
ATOM 642 C CA . ARG A 1 83 ? -9.220 -7.743 7.899 1.00 94.44 83 ARG A CA 1
ATOM 643 C C . ARG A 1 83 ? -10.301 -6.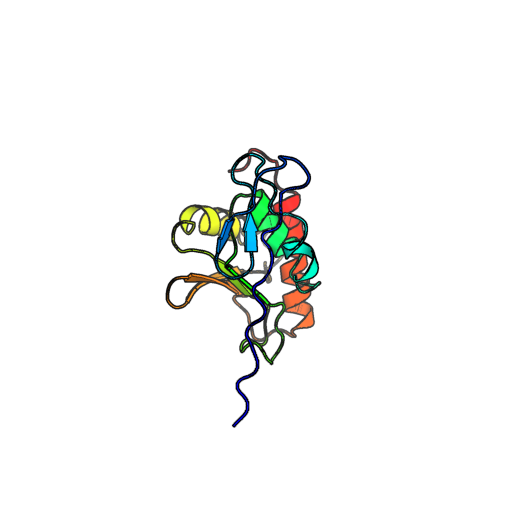792 8.422 1.00 94.44 83 ARG A C 1
ATOM 645 O O . ARG A 1 83 ? -11.121 -6.329 7.639 1.00 94.44 83 ARG A O 1
ATOM 652 N N . GLY A 1 84 ? -10.275 -6.442 9.709 1.00 95.19 84 GLY A N 1
ATOM 653 C CA . GLY A 1 84 ? -11.215 -5.479 10.301 1.00 95.19 84 GLY A CA 1
ATOM 654 C C . GLY A 1 84 ? -11.144 -4.064 9.707 1.00 95.19 84 GLY A C 1
ATOM 655 O O . GLY A 1 84 ? -12.034 -3.260 9.950 1.00 95.19 84 GLY A O 1
ATOM 656 N N . GLN A 1 85 ? -10.114 -3.756 8.913 1.00 96.00 85 GLN A N 1
ATOM 657 C CA . GLN A 1 85 ? -9.916 -2.451 8.273 1.00 96.00 85 GLN A CA 1
ATOM 658 C C . GLN A 1 85 ? -10.263 -2.468 6.772 1.00 96.00 85 GLN A C 1
ATOM 660 O O . GLN A 1 85 ? -9.963 -1.507 6.065 1.00 96.00 85 GLN A O 1
ATOM 665 N N . ALA A 1 86 ? -10.906 -3.541 6.284 1.00 95.12 86 ALA A N 1
ATOM 666 C CA . ALA A 1 86 ? -11.201 -3.768 4.866 1.00 95.12 86 ALA A CA 1
ATOM 667 C C . ALA A 1 86 ? -11.908 -2.590 4.188 1.00 95.12 86 ALA A C 1
ATOM 669 O O . ALA A 1 86 ? -11.506 -2.181 3.104 1.00 95.12 86 ALA A O 1
ATOM 670 N N . VAL A 1 87 ? -12.945 -2.039 4.828 1.00 95.88 87 VAL A N 1
ATOM 671 C CA . VAL A 1 87 ? -13.766 -0.962 4.251 1.00 95.88 87 VAL A CA 1
ATOM 672 C C . VAL A 1 87 ? -12.921 0.282 3.994 1.00 95.88 87 VAL A C 1
ATOM 674 O O . VAL A 1 87 ? -12.911 0.801 2.881 1.00 95.88 87 VAL A O 1
ATOM 677 N N . ARG A 1 88 ? -12.151 0.717 4.997 1.00 94.81 88 ARG A N 1
ATOM 678 C CA . ARG A 1 88 ? -11.304 1.907 4.881 1.00 94.81 88 ARG A CA 1
ATOM 679 C C . ARG A 1 88 ? -10.175 1.708 3.872 1.00 94.81 88 ARG A C 1
ATOM 681 O O . ARG A 1 88 ? -9.905 2.596 3.067 1.00 94.81 88 ARG A O 1
ATOM 688 N N . LEU A 1 89 ? -9.557 0.525 3.879 1.00 95.69 89 LEU A N 1
ATOM 689 C CA . LEU A 1 89 ? -8.543 0.152 2.894 1.00 95.69 89 LEU A CA 1
ATOM 690 C C . LEU A 1 89 ? -9.113 0.207 1.469 1.00 95.69 89 LEU A C 1
ATOM 692 O O . LEU A 1 89 ? -8.511 0.817 0.590 1.00 95.69 89 LEU A O 1
ATOM 696 N N . ALA A 1 90 ? -10.298 -0.368 1.253 1.00 95.06 90 ALA A N 1
ATOM 697 C CA . ALA A 1 90 ? -10.966 -0.371 -0.044 1.00 95.06 90 ALA A CA 1
ATOM 698 C C . ALA A 1 90 ? -11.319 1.041 -0.528 1.00 95.06 90 ALA A C 1
ATOM 700 O O . ALA A 1 90 ? -11.162 1.318 -1.713 1.00 95.06 90 ALA A O 1
ATOM 701 N N . GLN A 1 91 ? -11.736 1.947 0.362 1.00 94.06 91 GLN A N 1
ATOM 702 C CA . GLN A 1 91 ? -12.010 3.344 0.007 1.00 94.06 91 GLN A CA 1
ATOM 703 C C . GLN A 1 91 ? -10.758 4.054 -0.525 1.00 94.06 91 GLN A C 1
ATOM 705 O O . GLN A 1 91 ? -10.818 4.666 -1.592 1.00 94.06 91 GLN A O 1
ATOM 710 N N . LEU A 1 92 ? -9.622 3.945 0.174 1.00 93.50 92 LEU A N 1
ATOM 711 C CA . LEU A 1 92 ? -8.357 4.561 -0.253 1.00 93.50 92 LEU A CA 1
ATOM 712 C C . LEU A 1 92 ? -7.866 3.985 -1.586 1.00 93.50 92 LEU A C 1
ATOM 714 O O . LEU A 1 92 ? -7.489 4.735 -2.483 1.00 93.50 92 LEU A O 1
ATOM 718 N N . VAL A 1 93 ? -7.920 2.659 -1.739 1.00 93.31 93 VAL A N 1
ATOM 719 C CA . VAL A 1 93 ? -7.502 1.980 -2.974 1.00 93.31 93 VAL A CA 1
ATOM 720 C C . VAL A 1 93 ? -8.415 2.349 -4.140 1.00 93.31 93 VAL A C 1
ATOM 722 O O . VAL A 1 93 ? -7.928 2.691 -5.211 1.00 93.31 93 VAL A O 1
ATOM 725 N N . ALA A 1 94 ? -9.735 2.365 -3.942 1.00 90.44 94 ALA A N 1
ATOM 726 C CA . ALA A 1 94 ? -10.679 2.798 -4.972 1.00 90.44 94 ALA A CA 1
ATOM 727 C C . ALA A 1 94 ? -10.453 4.260 -5.382 1.00 90.44 94 ALA A C 1
ATOM 729 O O . ALA A 1 94 ? -10.658 4.622 -6.540 1.00 90.44 94 ALA A O 1
ATOM 730 N N . ARG A 1 95 ? -10.021 5.107 -4.440 1.00 88.75 95 ARG A N 1
ATOM 731 C CA . ARG A 1 95 ? -9.703 6.509 -4.702 1.00 88.75 95 ARG A CA 1
ATOM 732 C C . ARG A 1 95 ? -8.421 6.670 -5.519 1.00 88.75 95 ARG A C 1
ATOM 734 O O . ARG A 1 95 ? -8.453 7.441 -6.474 1.00 88.75 95 ARG A O 1
ATOM 741 N N . GLN A 1 96 ? -7.361 5.940 -5.179 1.00 87.38 96 GLN A N 1
ATOM 742 C CA . GLN A 1 96 ? -6.104 5.899 -5.939 1.00 87.38 96 GLN A CA 1
ATOM 743 C C . GLN A 1 96 ? -6.306 5.331 -7.346 1.00 87.38 96 GLN A C 1
ATOM 745 O O . GLN A 1 96 ? -5.846 5.898 -8.332 1.00 87.38 96 GLN A O 1
ATOM 750 N N . ASN A 1 97 ? -7.034 4.221 -7.449 1.00 87.88 97 ASN A N 1
ATOM 751 C CA . ASN A 1 97 ? -7.269 3.533 -8.715 1.00 87.88 97 ASN A CA 1
ATOM 752 C C . ASN A 1 97 ? -8.295 4.241 -9.603 1.00 87.88 97 ASN A C 1
ATOM 754 O O . ASN A 1 97 ? -8.575 3.768 -10.705 1.00 87.88 97 ASN A O 1
ATOM 758 N N . ARG A 1 98 ? -8.915 5.334 -9.136 1.00 77.62 98 ARG A N 1
AT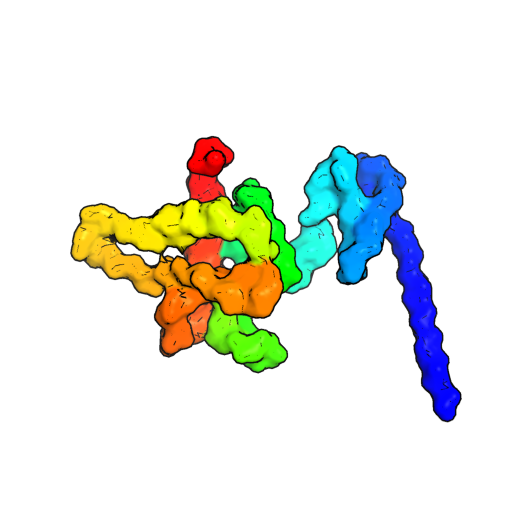OM 759 C CA . ARG A 1 98 ? -9.900 6.052 -9.940 1.00 77.62 98 ARG A CA 1
ATOM 760 C C . ARG A 1 98 ? -9.200 6.525 -11.219 1.00 77.62 98 ARG A C 1
ATOM 762 O O . ARG A 1 98 ? -8.209 7.245 -11.116 1.00 77.62 98 ARG A O 1
ATOM 769 N N . PRO A 1 99 ? -9.695 6.159 -12.413 1.00 62.28 99 PRO A N 1
ATOM 770 C CA . PRO A 1 99 ? -9.126 6.679 -13.643 1.00 62.28 99 PRO A CA 1
ATOM 771 C C . PRO A 1 99 ? -9.240 8.204 -13.603 1.00 62.28 99 PRO A C 1
ATOM 773 O O . PRO A 1 99 ? -10.323 8.741 -13.333 1.00 62.28 99 PRO A O 1
ATOM 776 N N . MET A 1 100 ? -8.123 8.903 -13.825 1.00 54.25 100 MET A N 1
ATOM 777 C CA . MET A 1 100 ? -8.162 10.325 -14.159 1.00 54.25 100 MET A CA 1
ATOM 778 C C . MET A 1 100 ? -9.157 10.452 -15.318 1.00 54.25 100 MET A C 1
ATOM 780 O O . MET A 1 100 ? -9.022 9.783 -16.337 1.00 54.25 100 MET A O 1
ATOM 784 N N . LEU A 1 101 ? -10.228 11.228 -15.131 1.00 45.91 101 LEU A N 1
ATOM 785 C CA . LEU A 1 101 ? -11.363 11.305 -16.068 1.00 45.91 101 LEU A CA 1
ATOM 786 C C . LEU A 1 101 ? -10.972 11.836 -17.463 1.00 45.91 101 LEU A C 1
ATOM 788 O O . LEU A 1 101 ? -11.796 11.859 -18.375 1.00 45.91 101 LEU A O 1
ATOM 792 N N . THR A 1 102 ? -9.718 12.240 -17.642 1.00 49.44 102 THR A N 1
ATOM 793 C CA . THR A 1 102 ? -9.101 12.550 -18.925 1.00 49.44 102 THR A CA 1
ATOM 794 C C . THR A 1 102 ? -8.548 11.257 -19.526 1.00 49.44 102 THR A C 1
ATOM 796 O O . THR A 1 102 ? -7.556 10.718 -19.045 1.00 49.44 102 THR 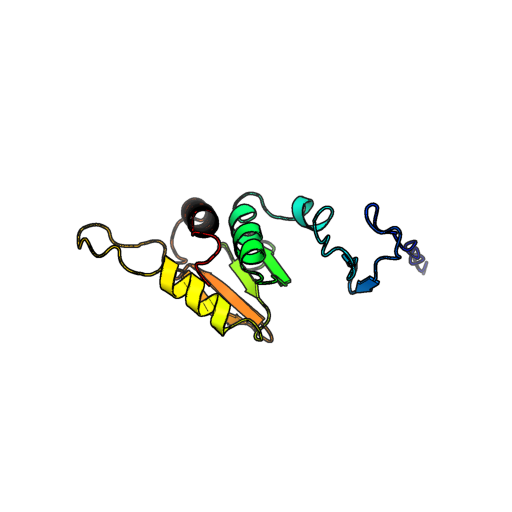A O 1
ATOM 799 N N . ARG A 1 103 ? -9.207 10.765 -20.579 1.00 49.84 103 ARG A N 1
ATOM 800 C CA . ARG A 1 103 ? -8.970 9.513 -21.333 1.00 49.84 103 ARG A CA 1
ATOM 801 C C . ARG A 1 103 ? -7.556 9.313 -21.931 1.00 49.84 103 ARG A C 1
ATOM 803 O O . ARG A 1 103 ? -7.401 8.486 -22.819 1.00 49.84 103 ARG A O 1
ATOM 810 N N . GLU A 1 104 ? -6.547 10.055 -21.490 1.00 53.84 104 GLU A N 1
ATOM 811 C CA . GLU A 1 104 ? -5.225 10.134 -22.127 1.00 53.84 104 GLU A CA 1
ATOM 812 C C . GLU A 1 104 ? -4.080 9.568 -21.276 1.00 53.84 104 GLU A C 1
ATOM 814 O O . GLU A 1 104 ? -2.977 9.414 -21.789 1.00 53.84 104 GLU A O 1
ATOM 819 N N . ILE A 1 105 ? -4.316 9.217 -20.006 1.00 54.09 105 ILE A N 1
ATOM 820 C CA . ILE A 1 105 ? -3.289 8.612 -19.146 1.00 54.09 105 ILE A CA 1
ATOM 821 C C . ILE A 1 105 ? -3.851 7.319 -18.559 1.00 54.09 105 ILE A C 1
ATOM 823 O O . ILE A 1 105 ? -4.719 7.346 -17.683 1.00 54.09 105 ILE A O 1
ATOM 827 N N . GLU A 1 106 ? -3.378 6.177 -19.056 1.00 56.12 106 GLU A N 1
ATOM 828 C CA . GLU A 1 106 ? -3.631 4.890 -18.413 1.00 56.12 106 GLU A CA 1
ATOM 829 C C . GLU A 1 106 ? -3.044 4.922 -16.994 1.00 56.12 106 GLU A C 1
ATOM 831 O O . GLU A 1 106 ? -1.865 5.215 -16.791 1.00 56.12 106 GLU A O 1
ATOM 836 N N . ASN A 1 107 ? -3.873 4.642 -15.984 1.00 62.19 107 ASN A N 1
ATOM 837 C CA . ASN A 1 107 ? -3.381 4.477 -14.621 1.00 62.19 107 ASN A CA 1
ATOM 838 C C . ASN A 1 107 ? -2.704 3.102 -14.508 1.00 62.19 107 ASN A C 1
ATOM 840 O O . ASN A 1 107 ? -3.325 2.113 -14.115 1.00 62.19 107 ASN A O 1
ATOM 844 N N . HIS A 1 108 ? -1.421 3.045 -14.863 1.00 62.50 108 HIS A N 1
ATOM 845 C CA . HIS A 1 108 ? -0.595 1.843 -14.721 1.00 62.50 108 HIS A CA 1
ATOM 846 C C . HIS A 1 108 ? -0.333 1.467 -13.250 1.00 62.50 108 HIS A C 1
ATOM 848 O O . HIS A 1 108 ? 0.136 0.363 -12.969 1.00 62.50 108 HIS A O 1
ATOM 854 N N . ASN A 1 109 ? -0.694 2.346 -12.309 1.00 66.75 109 ASN A N 1
ATOM 855 C CA . ASN A 1 109 ? -0.427 2.220 -10.877 1.00 66.75 109 ASN A CA 1
ATOM 856 C C . ASN A 1 109 ? -1.677 1.733 -10.143 1.00 66.75 109 ASN A C 1
ATOM 858 O O . ASN A 1 109 ? -2.137 2.323 -9.164 1.00 66.75 109 ASN A O 1
ATOM 862 N N . THR A 1 110 ? -2.237 0.630 -10.647 1.00 83.94 110 THR A N 1
ATOM 863 C CA . THR A 1 110 ? -3.399 -0.026 -10.046 1.00 83.94 110 THR A CA 1
ATOM 864 C C . THR A 1 110 ? -2.957 -0.932 -8.901 1.00 83.94 110 THR A C 1
ATOM 866 O O . THR A 1 110 ? -2.200 -1.885 -9.097 1.00 83.94 110 THR A O 1
ATOM 869 N N . TRP A 1 111 ? -3.483 -0.667 -7.708 1.00 93.25 111 TRP A N 1
ATOM 870 C CA . TRP A 1 111 ? -3.268 -1.484 -6.516 1.00 93.25 111 TRP A CA 1
ATOM 871 C C . TRP A 1 111 ? -4.492 -2.338 -6.212 1.00 93.25 111 TRP A C 1
ATOM 873 O O . TRP A 1 111 ? -5.625 -1.891 -6.354 1.00 93.25 111 TRP A O 1
ATOM 883 N N . VAL A 1 112 ? -4.305 -3.565 -5.747 1.00 95.12 112 VAL A N 1
ATOM 884 C CA . VAL A 1 112 ? -5.414 -4.460 -5.403 1.00 95.12 112 VAL A CA 1
ATOM 885 C C . VAL A 1 112 ? -5.277 -5.011 -4.001 1.00 95.12 112 VAL A C 1
ATOM 887 O O . VAL A 1 112 ? -4.183 -5.172 -3.463 1.00 95.12 112 VAL A O 1
ATOM 890 N N . ILE A 1 113 ? -6.426 -5.344 -3.425 1.00 96.81 113 ILE A N 1
ATOM 891 C CA . ILE A 1 113 ? -6.526 -5.997 -2.128 1.00 96.81 113 ILE A CA 1
ATOM 892 C C . ILE A 1 113 ? -6.768 -7.484 -2.383 1.00 96.81 113 ILE A C 1
ATOM 894 O O . ILE A 1 113 ? -7.766 -7.859 -3.001 1.00 96.81 113 ILE A O 1
ATOM 898 N N . ARG A 1 114 ? -5.869 -8.343 -1.904 1.00 95.38 114 ARG A N 1
ATOM 899 C CA . ARG A 1 114 ? -6.010 -9.803 -1.955 1.00 95.38 114 ARG A CA 1
ATOM 900 C C . ARG A 1 114 ? -6.124 -10.368 -0.535 1.00 95.38 114 ARG A C 1
ATOM 902 O O . ARG A 1 114 ? -5.507 -9.830 0.382 1.00 95.38 114 ARG A O 1
ATOM 909 N N . PRO A 1 115 ? -6.907 -11.431 -0.307 1.00 95.00 115 PRO A N 1
ATOM 910 C CA . PRO A 1 115 ? -6.865 -12.141 0.965 1.00 95.00 115 PRO A CA 1
ATOM 911 C C . PRO A 1 115 ? -5.535 -12.899 1.104 1.00 95.00 115 PRO A C 1
ATOM 913 O O . PRO A 1 115 ? -5.133 -13.587 0.173 1.00 95.00 115 PRO A O 1
ATOM 916 N N . GLU A 1 116 ? -4.896 -12.817 2.271 1.00 90.31 116 GLU A N 1
ATOM 917 C CA . GLU A 1 116 ? -3.654 -13.534 2.594 1.00 90.31 116 GLU A CA 1
ATOM 918 C C . GLU A 1 116 ? -3.769 -14.122 4.007 1.00 90.31 116 GLU A C 1
ATOM 920 O O . GLU A 1 116 ? -3.576 -13.430 5.010 1.00 90.31 116 GLU A O 1
ATOM 925 N N . GLY A 1 117 ? -4.163 -15.395 4.114 1.00 88.75 117 GLY A N 1
ATOM 926 C CA . GLY A 1 117 ? -4.467 -16.014 5.409 1.00 88.75 117 GLY A CA 1
ATO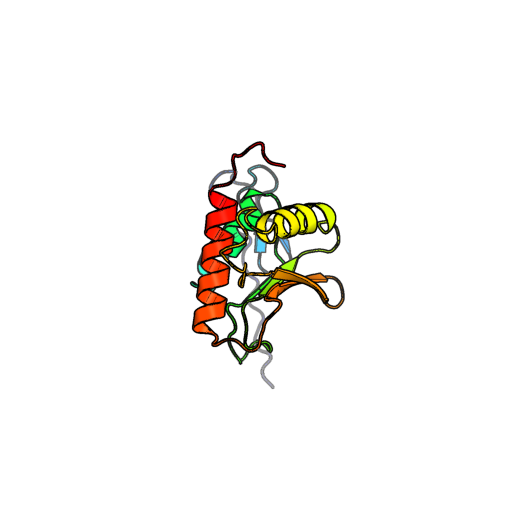M 927 C C . GLY A 1 117 ? -5.470 -15.175 6.216 1.00 88.75 117 GLY A C 1
ATOM 928 O O . GLY A 1 117 ? -6.565 -14.862 5.739 1.00 88.75 117 GLY A O 1
ATOM 929 N N . SER A 1 118 ? -5.087 -14.758 7.424 1.00 90.19 118 SER A N 1
ATOM 930 C CA . SER A 1 118 ? -5.905 -13.913 8.314 1.00 90.19 118 SER A CA 1
ATOM 931 C C . SER A 1 118 ? -5.835 -12.407 8.007 1.00 90.19 118 SER A C 1
ATOM 933 O O . SER A 1 118 ? -6.452 -11.608 8.714 1.00 90.19 118 SER A O 1
ATOM 935 N N . TRP A 1 119 ? -5.131 -12.008 6.948 1.00 94.19 119 TRP A N 1
ATOM 936 C CA . TRP A 1 119 ? -4.862 -10.616 6.584 1.00 94.19 119 TRP A CA 1
ATOM 937 C C . TRP A 1 119 ? -5.444 -10.264 5.213 1.00 94.19 119 TRP A C 1
ATOM 939 O O . TRP A 1 119 ? -5.926 -11.118 4.462 1.00 94.19 119 TRP A O 1
ATOM 949 N N . LEU A 1 120 ? -5.420 -8.971 4.914 1.00 97.06 120 LEU A N 1
ATOM 950 C CA . LEU A 1 120 ? -5.574 -8.422 3.577 1.00 97.06 120 LEU A CA 1
ATOM 951 C C . LEU A 1 120 ? -4.206 -7.930 3.128 1.00 97.06 120 LEU A C 1
ATOM 953 O O . LEU A 1 120 ? -3.584 -7.156 3.851 1.00 97.06 120 LEU A O 1
ATOM 957 N N . ARG A 1 121 ? -3.761 -8.341 1.948 1.00 96.00 121 ARG A N 1
ATOM 958 C CA . ARG A 1 121 ? -2.521 -7.864 1.354 1.00 96.00 121 ARG A CA 1
ATOM 959 C C . ARG A 1 121 ? -2.824 -6.874 0.242 1.00 96.00 121 ARG A C 1
ATOM 961 O O . ARG A 1 121 ? -3.554 -7.190 -0.698 1.00 96.00 121 ARG A O 1
ATOM 968 N N . LEU A 1 122 ? -2.259 -5.682 0.365 1.00 96.44 122 LEU A N 1
ATOM 969 C CA . LEU A 1 122 ? -2.264 -4.649 -0.658 1.00 96.44 122 LEU A CA 1
ATOM 970 C C . LEU A 1 122 ? -1.027 -4.830 -1.544 1.00 96.44 122 LEU A C 1
ATOM 972 O O . LEU A 1 122 ? 0.090 -4.822 -1.029 1.00 96.44 122 LEU A O 1
ATOM 976 N N . ILE A 1 123 ? -1.233 -5.031 -2.847 1.00 95.56 123 ILE A N 1
ATOM 977 C CA . ILE A 1 123 ? -0.181 -5.320 -3.841 1.00 95.56 123 ILE A CA 1
ATOM 978 C C . ILE A 1 123 ? -0.439 -4.562 -5.149 1.00 95.56 123 ILE A C 1
ATOM 980 O O . ILE A 1 123 ? -1.598 -4.245 -5.428 1.00 95.56 123 ILE A O 1
ATOM 984 N N . PRO A 1 124 ? 0.582 -4.333 -5.992 1.00 94.12 124 PRO A N 1
ATOM 985 C CA . PRO A 1 124 ? 0.358 -3.908 -7.369 1.00 94.12 124 PRO A CA 1
ATOM 986 C C . PRO A 1 124 ? -0.383 -4.999 -8.164 1.00 94.12 124 PRO A C 1
ATOM 988 O O . PRO A 1 124 ? -0.179 -6.202 -7.947 1.00 94.12 124 PRO A O 1
ATOM 991 N N . GLU A 1 125 ? -1.272 -4.590 -9.073 1.00 91.94 125 GLU A N 1
ATOM 992 C CA . GLU A 1 125 ? -2.009 -5.524 -9.933 1.00 91.94 125 GLU A CA 1
ATOM 993 C C . GLU A 1 125 ? -1.108 -6.099 -11.031 1.00 91.94 125 GLU A C 1
ATOM 995 O O . GLU A 1 125 ? -1.022 -7.323 -11.161 1.00 91.94 125 GLU A O 1
ATOM 1000 N N . ASP A 1 126 ? -0.380 -5.241 -11.756 1.00 89.50 126 ASP A N 1
ATOM 1001 C CA . ASP A 1 126 ? 0.630 -5.669 -12.727 1.00 89.50 126 ASP A CA 1
ATOM 1002 C C . ASP A 1 126 ? 1.981 -5.896 -12.045 1.00 89.50 126 ASP A C 1
ATOM 1004 O O . ASP A 1 126 ? 2.787 -4.987 -11.867 1.00 89.50 126 ASP A O 1
ATOM 1008 N N . ARG A 1 127 ? 2.226 -7.147 -11.656 1.00 90.62 127 ARG A N 1
ATOM 1009 C CA . ARG A 1 127 ? 3.436 -7.569 -10.934 1.00 90.62 127 ARG A CA 1
ATOM 1010 C C . ARG A 1 127 ? 4.582 -7.999 -11.849 1.00 90.62 127 ARG A C 1
ATOM 1012 O O . ARG A 1 127 ? 5.618 -8.416 -11.343 1.00 90.62 127 ARG A O 1
ATOM 1019 N N . ASN A 1 128 ? 4.404 -7.928 -13.170 1.00 88.75 128 ASN A N 1
ATOM 1020 C CA . ASN A 1 128 ? 5.435 -8.324 -14.135 1.00 88.75 128 ASN A CA 1
ATOM 1021 C C . ASN A 1 128 ? 6.381 -7.167 -14.495 1.00 88.75 128 ASN A C 1
ATOM 1023 O O . ASN A 1 128 ? 7.362 -7.367 -15.215 1.00 88.75 128 ASN A O 1
ATOM 1027 N N . ARG A 1 129 ? 6.097 -5.954 -14.007 1.00 88.88 129 ARG A N 1
ATOM 1028 C CA . ARG A 1 129 ? 6.945 -4.775 -14.196 1.00 88.88 129 ARG A CA 1
ATOM 1029 C C . ARG A 1 129 ? 8.264 -4.905 -13.419 1.00 88.88 129 ARG A C 1
ATOM 1031 O O . ARG A 1 129 ? 8.314 -5.586 -12.394 1.00 88.88 129 ARG A O 1
ATOM 1038 N N . PRO A 1 130 ? 9.335 -4.219 -13.858 1.00 91.56 130 PRO A N 1
ATOM 1039 C CA . PRO A 1 130 ? 10.586 -4.161 -13.106 1.00 91.56 130 PRO A CA 1
ATOM 1040 C C . PRO A 1 130 ? 10.369 -3.670 -11.668 1.00 91.56 130 PRO A C 1
ATOM 1042 O O . PRO A 1 130 ? 9.634 -2.706 -11.458 1.00 91.56 130 PRO A O 1
ATOM 1045 N N . LEU A 1 131 ? 11.063 -4.271 -10.693 1.00 91.75 131 LEU A N 1
ATOM 1046 C CA . LEU A 1 131 ? 10.915 -3.946 -9.266 1.00 91.75 131 LEU A CA 1
ATOM 1047 C C . LEU A 1 131 ? 11.035 -2.443 -8.979 1.00 91.75 131 LEU A C 1
ATOM 1049 O O . LEU A 1 131 ? 10.198 -1.890 -8.275 1.00 91.75 131 LEU A O 1
ATOM 1053 N N . ALA A 1 132 ? 12.023 -1.776 -9.582 1.00 91.69 132 ALA A N 1
ATOM 1054 C CA . ALA A 1 132 ? 12.222 -0.336 -9.427 1.00 91.69 132 ALA A CA 1
ATOM 1055 C C . ALA A 1 132 ? 10.974 0.475 -9.820 1.00 91.69 132 ALA A C 1
ATOM 1057 O O . ALA A 1 132 ? 10.637 1.448 -9.157 1.00 91.69 132 ALA A O 1
ATOM 1058 N N . LYS A 1 133 ? 10.241 0.041 -10.854 1.00 91.50 133 LYS A N 1
ATOM 1059 C CA . LYS A 1 133 ? 8.984 0.680 -11.257 1.00 91.50 133 LYS A CA 1
ATOM 1060 C C . LYS A 1 133 ? 7.869 0.441 -10.251 1.00 91.50 133 LYS A C 1
ATOM 1062 O O . LYS A 1 133 ? 7.178 1.379 -9.895 1.00 91.50 133 LYS A O 1
ATOM 1067 N N . LEU A 1 134 ? 7.749 -0.771 -9.724 1.00 92.69 134 LEU A N 1
ATOM 1068 C CA . LEU A 1 134 ? 6.764 -1.056 -8.679 1.00 92.69 134 LEU A CA 1
ATOM 1069 C C . LEU A 1 134 ? 7.049 -0.278 -7.382 1.00 92.69 134 LEU A C 1
ATOM 1071 O O . LEU A 1 134 ? 6.126 0.135 -6.685 1.00 92.69 134 LEU A O 1
ATOM 1075 N N . GLN A 1 135 ? 8.326 -0.069 -7.059 1.00 93.44 135 GLN A N 1
ATOM 1076 C CA . GLN A 1 135 ? 8.771 0.754 -5.934 1.00 93.44 135 GLN A CA 1
ATOM 1077 C C . GLN A 1 135 ? 8.446 2.239 -6.143 1.00 93.44 135 GLN A C 1
ATOM 1079 O O . GLN A 1 135 ? 7.932 2.877 -5.226 1.00 93.44 135 GLN A O 1
ATOM 1084 N N . GLU A 1 136 ? 8.685 2.780 -7.344 1.00 92.69 136 GLU A N 1
ATOM 1085 C CA . GLU A 1 136 ? 8.240 4.129 -7.721 1.00 92.69 136 GLU A CA 1
ATOM 1086 C C . GLU A 1 136 ? 6.721 4.280 -7.520 1.00 92.69 136 GLU A C 1
ATOM 1088 O O . GLU A 1 136 ? 6.286 5.216 -6.850 1.00 92.69 136 GLU A O 1
ATOM 1093 N N . ASP A 1 137 ? 5.924 3.313 -7.985 1.00 91.75 137 ASP A N 1
ATOM 1094 C CA . ASP A 1 137 ? 4.464 3.338 -7.839 1.00 91.75 137 ASP A CA 1
ATOM 1095 C C . ASP A 1 137 ? 4.016 3.316 -6.364 1.00 91.75 137 ASP A C 1
ATOM 1097 O O . ASP A 1 137 ? 3.013 3.934 -5.998 1.00 91.75 137 ASP A O 1
ATOM 1101 N N . ALA A 1 138 ? 4.747 2.608 -5.494 1.00 93.69 138 ALA A N 1
ATOM 1102 C CA . ALA A 1 138 ? 4.484 2.594 -4.053 1.00 93.69 138 ALA A CA 1
ATOM 1103 C C . ALA A 1 138 ? 4.759 3.962 -3.421 1.00 93.69 138 ALA A C 1
ATOM 1105 O O . ALA A 1 138 ? 3.946 4.457 -2.636 1.00 93.69 138 ALA A O 1
ATOM 1106 N N . VAL A 1 139 ? 5.866 4.605 -3.800 1.00 93.50 139 VAL A N 1
ATOM 1107 C CA . VAL A 1 139 ? 6.190 5.970 -3.369 1.00 93.50 139 VAL A CA 1
ATOM 1108 C C . VAL A 1 139 ? 5.121 6.956 -3.844 1.00 93.50 139 VAL A C 1
ATOM 1110 O O . VAL A 1 139 ? 4.665 7.789 -3.060 1.00 93.50 139 VAL A O 1
ATOM 1113 N N . GLU A 1 140 ? 4.691 6.862 -5.102 1.00 91.75 140 GLU A N 1
ATOM 1114 C CA . GLU A 1 140 ? 3.632 7.711 -5.656 1.00 91.75 140 GLU A CA 1
ATOM 1115 C C . GLU A 1 140 ? 2.304 7.533 -4.923 1.00 91.75 140 GLU A C 1
ATOM 1117 O O . GLU A 1 140 ? 1.665 8.525 -4.568 1.00 91.75 140 GLU A O 1
ATOM 1122 N N . PHE A 1 141 ? 1.911 6.294 -4.618 1.00 92.38 141 PHE A N 1
ATOM 1123 C CA . PHE A 1 141 ? 0.699 6.042 -3.843 1.00 92.38 141 PHE A CA 1
ATOM 1124 C C . PHE A 1 141 ? 0.807 6.632 -2.426 1.00 92.38 141 PHE A C 1
ATOM 1126 O O . PHE A 1 141 ? -0.121 7.285 -1.945 1.00 92.38 141 PHE A O 1
ATOM 1133 N N . GLY A 1 142 ? 1.959 6.486 -1.767 1.00 92.94 142 GLY A N 1
ATOM 1134 C CA . GLY A 1 142 ? 2.203 7.122 -0.473 1.00 92.94 142 GLY A CA 1
ATOM 1135 C C . GLY A 1 142 ? 2.030 8.642 -0.514 1.00 92.94 142 GLY A C 1
ATOM 1136 O O . GLY A 1 142 ? 1.322 9.204 0.323 1.00 92.94 142 GLY A O 1
ATOM 1137 N N . LYS A 1 143 ? 2.611 9.306 -1.520 1.00 91.62 143 LYS A N 1
ATOM 1138 C CA . LYS A 1 143 ? 2.471 10.758 -1.723 1.00 91.62 143 LYS A CA 1
ATOM 1139 C C . LYS A 1 143 ? 1.022 11.161 -1.959 1.00 91.62 143 LYS A C 1
ATOM 1141 O O . LYS A 1 143 ? 0.525 12.038 -1.258 1.00 91.62 143 LYS A O 1
ATOM 1146 N N . PHE A 1 144 ? 0.329 10.464 -2.857 1.00 91.38 144 PHE A N 1
ATOM 1147 C CA . PHE A 1 144 ? -1.086 10.704 -3.125 1.00 91.38 144 PHE A CA 1
ATOM 1148 C C . PHE A 1 144 ? -1.920 10.690 -1.838 1.00 91.38 144 PHE A C 1
ATOM 1150 O O . PHE A 1 144 ? -2.710 11.597 -1.588 1.00 91.38 144 PHE A O 1
ATOM 1157 N N . LEU A 1 145 ? -1.717 9.684 -0.984 1.00 91.69 145 LEU A N 1
ATOM 1158 C CA . LEU A 1 145 ? -2.448 9.558 0.274 1.00 91.69 145 LEU A CA 1
ATOM 1159 C C . LEU A 1 145 ? -2.095 10.640 1.299 1.00 91.69 145 LEU A C 1
ATOM 1161 O O . LEU A 1 145 ? -2.950 11.008 2.108 1.00 91.69 145 LEU A O 1
ATOM 1165 N N . LEU A 1 146 ? -0.859 11.138 1.296 1.00 91.06 146 LEU A N 1
ATOM 1166 C CA . LEU A 1 146 ? -0.439 12.241 2.161 1.00 91.06 146 LEU A CA 1
ATOM 1167 C C . LEU A 1 146 ? -1.051 13.577 1.723 1.00 91.06 146 LEU A C 1
ATOM 1169 O O . LEU A 1 146 ? -1.410 14.376 2.591 1.00 91.06 146 LEU A O 1
ATOM 1173 N N . GLU A 1 147 ? -1.205 13.782 0.414 1.00 90.81 147 GLU A N 1
ATOM 1174 C CA . GLU A 1 147 ? -1.763 14.990 -0.210 1.00 90.81 147 GLU A CA 1
ATOM 1175 C C . GLU A 1 147 ? -3.294 15.089 -0.114 1.00 90.81 147 GLU A C 1
ATOM 1177 O O . GLU A 1 147 ? -3.856 16.176 -0.268 1.00 90.81 147 GLU A O 1
ATOM 1182 N N . LEU A 1 148 ? -3.990 13.982 0.166 1.00 88.94 148 LEU A N 1
ATOM 1183 C CA . LEU A 1 148 ? -5.430 14.010 0.427 1.00 88.94 148 LEU A CA 1
ATOM 1184 C C . LEU A 1 148 ? -5.754 14.903 1.651 1.00 88.94 148 LEU A C 1
ATOM 1186 O O . LEU A 1 148 ? -5.069 14.808 2.679 1.00 88.94 148 LEU A O 1
ATOM 1190 N N . PRO A 1 149 ? -6.816 15.736 1.575 1.00 91.31 149 PRO A N 1
ATOM 1191 C CA . PRO A 1 149 ? -7.193 16.651 2.652 1.00 91.31 149 PRO A CA 1
ATOM 1192 C C . PRO A 1 149 ? -7.666 15.873 3.881 1.00 91.31 149 PRO A C 1
ATOM 1194 O O . PRO A 1 149 ? -8.398 14.902 3.733 1.00 91.31 149 PRO A O 1
ATOM 1197 N N . ASP A 1 150 ? -7.298 16.308 5.088 1.00 88.88 150 ASP A N 1
ATOM 1198 C CA . ASP A 1 150 ? -7.453 15.528 6.333 1.00 88.88 150 ASP A CA 1
ATOM 1199 C C . ASP A 1 150 ? -8.890 15.073 6.659 1.00 88.88 150 ASP A C 1
ATOM 1201 O O . ASP A 1 150 ? -9.080 14.127 7.417 1.00 88.88 150 ASP A O 1
ATOM 1205 N N . ASN A 1 151 ? -9.905 15.707 6.070 1.00 87.81 151 ASN A N 1
ATOM 1206 C CA . ASN A 1 151 ? -11.323 15.374 6.222 1.00 87.81 151 ASN A CA 1
ATOM 1207 C C . ASN A 1 151 ? -11.886 14.487 5.092 1.00 87.81 151 ASN A C 1
ATOM 1209 O O . ASN A 1 151 ? -13.097 14.462 4.881 1.00 87.81 151 ASN A O 1
ATOM 1213 N N . TRP A 1 152 ? -11.029 13.819 4.318 1.00 86.94 152 TRP A N 1
ATOM 1214 C CA . TRP A 1 152 ? -11.458 13.024 3.165 1.00 86.94 152 TRP A CA 1
ATOM 1215 C C . TRP A 1 152 ? -12.217 11.731 3.535 1.00 86.94 152 TRP A C 1
ATOM 1217 O O . TRP A 1 152 ? -13.071 11.296 2.759 1.00 86.94 152 TRP A O 1
ATOM 1227 N N . LEU A 1 153 ? -11.912 11.129 4.692 1.00 79.25 153 LEU A N 1
ATOM 1228 C CA . LEU A 1 153 ? -12.493 9.881 5.220 1.00 79.25 153 LEU A CA 1
ATOM 1229 C C . LEU A 1 153 ? -13.382 10.146 6.433 1.00 79.25 153 LEU A C 1
ATOM 1231 O O . LEU A 1 153 ? -14.444 9.489 6.516 1.00 79.25 153 LEU A O 1
#

pLDDT: mean 75.95, std 20.43, range [36.41, 97.06]